Protein AF-A0A838T8P3-F1 (afdb_monomer_lite)

Secondary structure (DSSP, 8-state):
--------PPPPPPTT--HHHHHTHHHHHHHHHHHHHHSTHHHHHHHHHHHHHHHHHHHHHHHHHHHHHHHHHHHHHHHHHHTT-

Radius of gyration: 29.05 Å; chains: 1; bounding box: 67×42×71 Å

Structure (mmCIF, N/CA/C/O backbone):
data_AF-A0A838T8P3-F1
#
_entry.id   AF-A0A838T8P3-F1
#
loop_
_atom_site.group_PDB
_atom_site.id
_atom_site.type_symbol
_atom_site.label_atom_id
_atom_site.label_alt_id
_atom_site.label_comp_id
_atom_site.label_asym_id
_atom_site.label_entity_id
_atom_site.label_seq_id
_atom_site.pdbx_PDB_ins_code
_atom_site.Cartn_x
_atom_site.Cartn_y
_atom_site.Cartn_z
_atom_site.occupancy
_atom_site.B_iso_or_equiv
_atom_site.auth_seq_id
_atom_site.auth_comp_id
_atom_site.auth_asym_id
_atom_site.auth_atom_id
_atom_site.pdbx_PDB_model_num
ATOM 1 N N . MET A 1 1 ? 31.036 31.752 -16.098 1.00 49.91 1 MET A N 1
ATOM 2 C CA . MET A 1 1 ? 29.770 31.093 -16.482 1.00 49.91 1 MET A CA 1
ATOM 3 C C . MET A 1 1 ? 30.007 29.607 -16.305 1.00 49.91 1 MET A C 1
ATOM 5 O O . MET A 1 1 ? 30.506 28.963 -17.219 1.00 49.91 1 MET A O 1
ATOM 9 N N . ASP A 1 2 ? 29.770 29.096 -15.101 1.00 55.91 2 ASP A N 1
ATOM 10 C CA . ASP A 1 2 ? 30.120 27.719 -14.757 1.00 55.91 2 ASP A CA 1
ATOM 11 C C . ASP A 1 2 ? 28.997 26.790 -15.223 1.00 55.91 2 ASP A C 1
ATOM 13 O O . ASP A 1 2 ? 27.953 26.673 -14.579 1.00 55.91 2 ASP A O 1
ATOM 17 N N . ASN A 1 3 ? 29.196 26.154 -16.379 1.00 59.84 3 ASN A N 1
ATOM 18 C CA . ASN A 1 3 ? 28.344 25.068 -16.853 1.00 59.84 3 ASN A CA 1
ATOM 19 C C . ASN A 1 3 ? 28.552 23.855 -15.938 1.00 59.84 3 ASN A C 1
ATOM 21 O O . ASN A 1 3 ? 29.442 23.036 -16.160 1.00 59.84 3 ASN A O 1
ATOM 25 N N . LYS A 1 4 ? 27.743 23.747 -14.880 1.00 61.78 4 LYS A N 1
ATOM 26 C CA . LYS A 1 4 ? 27.633 22.515 -14.093 1.00 61.78 4 LYS A CA 1
ATOM 27 C C . LYS A 1 4 ? 26.981 21.447 -14.966 1.00 61.78 4 LYS A C 1
ATOM 29 O O . LYS A 1 4 ? 25.761 21.420 -15.110 1.00 61.78 4 LYS A O 1
ATOM 34 N N . THR A 1 5 ? 27.803 20.573 -15.536 1.00 60.06 5 THR A N 1
ATOM 35 C CA . THR A 1 5 ? 27.381 19.289 -16.097 1.00 60.06 5 THR A CA 1
ATOM 36 C C . THR A 1 5 ? 26.588 18.552 -15.019 1.00 60.06 5 THR A C 1
ATOM 38 O O . THR A 1 5 ? 27.152 18.123 -14.015 1.00 60.06 5 THR A O 1
ATOM 41 N N . GLN A 1 6 ? 25.264 18.480 -15.163 1.00 68.81 6 GLN A N 1
ATOM 42 C CA . GLN A 1 6 ? 24.436 17.688 -14.261 1.00 68.81 6 GLN A CA 1
ATOM 43 C C . GLN A 1 6 ? 24.738 16.215 -14.534 1.00 68.81 6 GLN A C 1
ATOM 45 O O . GLN A 1 6 ? 24.416 15.700 -15.603 1.00 68.81 6 GLN A O 1
ATOM 50 N N . GLU A 1 7 ? 25.394 15.548 -13.588 1.00 71.44 7 GLU A N 1
ATOM 51 C CA . GLU A 1 7 ? 25.577 14.102 -13.646 1.00 71.44 7 GLU A CA 1
ATOM 52 C C . GLU A 1 7 ? 24.201 13.424 -13.666 1.00 71.44 7 GLU A C 1
ATOM 54 O O . GLU A 1 7 ? 23.356 13.656 -12.796 1.00 71.44 7 GLU A O 1
ATOM 59 N N . LEU A 1 8 ? 23.960 12.599 -14.687 1.00 72.19 8 LEU A N 1
ATOM 60 C CA . LEU A 1 8 ? 22.740 11.809 -14.813 1.00 72.19 8 LEU A CA 1
ATOM 61 C C . LEU A 1 8 ? 22.721 10.756 -13.700 1.00 72.19 8 LEU A C 1
ATOM 63 O O . LEU A 1 8 ? 23.300 9.678 -13.831 1.00 72.19 8 LEU A O 1
ATOM 67 N N . LYS A 1 9 ? 22.057 11.067 -12.585 1.00 78.12 9 LYS A N 1
ATOM 68 C CA . LYS A 1 9 ? 21.860 10.113 -11.494 1.00 78.12 9 LYS A CA 1
ATOM 69 C C . LYS A 1 9 ? 20.879 9.031 -11.939 1.00 78.12 9 LYS A C 1
ATOM 71 O O . LYS A 1 9 ? 19.738 9.326 -12.293 1.00 78.12 9 LYS A O 1
ATOM 76 N N . GLN A 1 10 ? 21.315 7.776 -11.894 1.00 80.44 10 GLN A N 1
ATOM 77 C CA . GLN A 1 10 ? 20.441 6.638 -12.152 1.00 80.44 10 GLN A CA 1
ATOM 78 C C . GLN A 1 10 ? 19.340 6.591 -11.082 1.00 80.44 10 GLN A C 1
ATOM 80 O O . GLN A 1 10 ? 19.624 6.602 -9.884 1.00 80.44 10 GLN A O 1
ATOM 85 N N . PHE A 1 11 ? 18.080 6.585 -11.519 1.00 84.50 11 PHE A N 1
ATOM 86 C CA . PHE A 1 11 ? 16.920 6.490 -10.637 1.00 84.50 11 PHE A CA 1
ATOM 87 C C . PHE A 1 11 ? 16.471 5.031 -10.539 1.00 84.50 11 PHE A C 1
ATOM 89 O O . PHE A 1 11 ? 16.131 4.413 -11.550 1.00 84.50 11 PHE A O 1
ATOM 96 N N . GLU A 1 12 ? 16.474 4.481 -9.327 1.00 90.81 12 GLU A N 1
ATOM 97 C CA . GLU A 1 12 ? 15.951 3.143 -9.061 1.00 90.81 12 GLU A CA 1
ATOM 98 C C . GLU A 1 12 ? 14.420 3.175 -9.004 1.00 90.81 12 GLU A C 1
ATOM 100 O O . GLU A 1 12 ? 13.826 4.062 -8.391 1.00 90.81 12 GLU A O 1
ATOM 105 N N . ILE A 1 13 ? 13.771 2.219 -9.671 1.00 93.25 13 ILE A N 1
ATOM 106 C CA . ILE A 1 13 ? 12.311 2.161 -9.746 1.00 93.25 13 ILE A CA 1
ATOM 107 C C . ILE A 1 13 ? 11.772 1.489 -8.477 1.00 93.25 13 ILE A C 1
ATOM 109 O O . ILE A 1 13 ? 12.036 0.305 -8.281 1.00 93.25 13 ILE A O 1
ATOM 113 N N . PRO A 1 14 ? 10.975 2.182 -7.649 1.00 94.88 14 PRO A N 1
ATOM 114 C CA . PRO A 1 14 ? 10.400 1.577 -6.454 1.00 94.88 14 PRO A CA 1
ATOM 115 C C . PRO A 1 14 ? 9.292 0.559 -6.798 1.00 94.88 14 PRO A C 1
ATOM 117 O O . PRO A 1 14 ? 8.496 0.808 -7.714 1.00 94.88 14 PRO A O 1
ATOM 120 N N . PRO A 1 15 ? 9.175 -0.567 -6.066 1.00 95.50 15 PRO A N 1
ATOM 121 C CA . PRO A 1 15 ? 8.134 -1.572 -6.299 1.00 95.50 15 PRO A CA 1
ATOM 122 C C . PRO A 1 15 ? 6.716 -1.054 -6.003 1.00 95.50 15 PRO A C 1
ATOM 124 O O . PRO A 1 15 ? 5.770 -1.432 -6.697 1.00 95.50 15 PRO A O 1
ATOM 127 N N . GLU A 1 16 ? 6.561 -0.123 -5.060 1.00 94.62 16 GLU A N 1
ATOM 128 C CA . GLU A 1 16 ? 5.309 0.597 -4.795 1.00 94.62 16 GLU A CA 1
ATOM 129 C C . GLU A 1 16 ? 4.900 1.543 -5.939 1.00 94.62 16 GLU A C 1
ATOM 131 O O . GLU A 1 16 ? 3.729 1.907 -6.053 1.00 94.62 16 GLU A O 1
ATOM 136 N N . GLY A 1 17 ? 5.838 1.880 -6.831 1.00 93.38 17 GLY A N 1
ATOM 137 C CA . GLY A 1 17 ? 5.651 2.796 -7.955 1.00 93.38 17 GLY A CA 1
ATOM 138 C C . GLY A 1 17 ? 6.000 4.249 -7.628 1.00 93.38 17 GLY A C 1
ATOM 139 O O . GLY A 1 17 ? 6.290 4.614 -6.494 1.00 93.38 17 GLY A O 1
ATOM 140 N N . SER A 1 18 ? 6.014 5.105 -8.650 1.00 93.56 18 SER A N 1
ATOM 141 C CA . SER A 1 18 ? 6.258 6.542 -8.497 1.00 93.56 18 SER A CA 1
ATOM 142 C C . SER A 1 18 ? 5.550 7.341 -9.590 1.00 93.56 18 SER A C 1
ATOM 144 O O . SER A 1 18 ? 5.333 6.847 -10.698 1.00 93.56 18 SER A O 1
ATOM 146 N N . LEU A 1 19 ? 5.207 8.600 -9.295 1.00 90.31 19 LEU A N 1
ATOM 147 C CA . LEU A 1 19 ? 4.532 9.488 -10.249 1.00 90.31 19 LEU A CA 1
ATOM 148 C C . LEU A 1 19 ? 5.367 9.708 -11.524 1.00 90.31 19 LEU A C 1
ATOM 150 O O . LEU A 1 19 ? 4.821 9.774 -12.623 1.00 90.31 19 LEU A O 1
ATOM 154 N N . GLY A 1 20 ? 6.698 9.738 -11.393 1.00 88.25 20 GLY A N 1
ATOM 155 C CA . GLY A 1 20 ? 7.620 9.864 -12.525 1.00 88.25 20 GLY A CA 1
ATOM 156 C C . GLY A 1 20 ? 7.535 8.702 -13.522 1.00 88.25 20 GLY A C 1
ATOM 157 O O . GLY A 1 20 ? 7.752 8.905 -14.713 1.00 88.25 20 GLY A O 1
ATOM 158 N N . LEU A 1 21 ? 7.137 7.502 -13.085 1.00 91.69 21 LEU A N 1
ATOM 159 C CA . LEU A 1 21 ? 6.937 6.362 -13.989 1.00 91.69 21 LEU A CA 1
ATOM 160 C C . LEU A 1 21 ? 5.737 6.568 -14.916 1.00 91.69 21 LEU A C 1
ATOM 162 O O . LEU A 1 21 ? 5.764 6.085 -16.046 1.00 91.69 21 LEU A O 1
ATOM 166 N N . LEU A 1 22 ? 4.711 7.301 -14.466 1.00 91.19 22 LEU A N 1
ATOM 167 C CA . LEU A 1 22 ? 3.556 7.645 -15.300 1.00 91.19 22 LEU A CA 1
ATOM 168 C C . LEU A 1 22 ? 3.931 8.657 -16.383 1.00 91.19 22 LEU A C 1
ATOM 170 O O . LEU A 1 22 ? 3.460 8.535 -17.511 1.00 91.19 22 LEU A O 1
ATOM 174 N N . ALA A 1 23 ? 4.826 9.600 -16.073 1.00 93.06 23 ALA A N 1
ATOM 175 C CA . ALA A 1 23 ? 5.347 10.553 -17.054 1.00 93.06 23 ALA A CA 1
ATOM 176 C C . ALA A 1 23 ? 6.127 9.858 -18.189 1.00 93.06 23 ALA A C 1
ATOM 178 O O . ALA A 1 23 ? 6.102 10.315 -19.327 1.00 93.06 23 ALA A O 1
ATOM 179 N N . LEU A 1 24 ? 6.757 8.713 -17.900 1.00 92.00 24 LEU A N 1
ATOM 180 C CA . LEU A 1 24 ? 7.422 7.851 -18.888 1.00 92.00 24 LEU A CA 1
ATOM 181 C C . LEU A 1 24 ? 6.447 6.948 -19.672 1.00 92.00 24 LEU A C 1
ATOM 183 O O . LEU A 1 24 ? 6.868 6.168 -20.535 1.00 92.00 24 LEU A O 1
ATOM 187 N N . GLY A 1 25 ? 5.150 7.010 -19.363 1.00 94.75 25 GLY A N 1
ATOM 188 C CA . GLY A 1 25 ? 4.091 6.275 -20.043 1.00 94.75 25 GLY A CA 1
ATOM 189 C C . GLY A 1 25 ? 4.312 4.761 -20.055 1.00 94.75 25 GLY A C 1
ATOM 190 O O . GLY A 1 25 ? 4.646 4.135 -19.047 1.00 94.75 25 GLY A O 1
ATOM 191 N N . ALA A 1 26 ? 4.122 4.144 -21.224 1.00 96.31 26 ALA A N 1
ATOM 192 C CA . ALA A 1 26 ? 4.180 2.691 -21.374 1.00 96.31 26 ALA A CA 1
ATOM 193 C C . ALA A 1 26 ? 5.545 2.085 -20.994 1.00 96.31 26 ALA A C 1
ATOM 195 O O . ALA A 1 26 ? 5.590 0.962 -20.491 1.00 96.31 26 ALA A O 1
ATOM 196 N N . VAL A 1 27 ? 6.648 2.808 -21.216 1.00 94.69 27 VAL A N 1
ATOM 197 C CA . VAL A 1 27 ? 8.002 2.324 -20.903 1.00 94.69 27 VAL A CA 1
ATOM 198 C C . VAL A 1 27 ? 8.202 2.255 -19.391 1.00 94.69 27 VAL A C 1
ATOM 200 O O . VAL A 1 27 ? 8.582 1.203 -18.874 1.00 94.69 27 VAL A O 1
ATOM 203 N N . GLY A 1 28 ? 7.857 3.333 -18.678 1.00 94.25 28 GLY A N 1
ATOM 204 C CA . GLY A 1 28 ? 7.932 3.378 -17.216 1.00 94.25 28 GLY A CA 1
ATOM 205 C C . GLY A 1 28 ? 7.050 2.319 -16.562 1.00 94.25 28 GLY A C 1
ATOM 206 O O . GLY A 1 28 ? 7.503 1.584 -15.685 1.00 94.25 28 GLY A O 1
ATOM 207 N N . LEU A 1 29 ? 5.819 2.156 -17.055 1.00 95.62 29 LEU A N 1
ATOM 208 C CA . LEU A 1 29 ? 4.890 1.142 -16.552 1.00 95.62 29 LEU A CA 1
ATOM 209 C C . LEU A 1 29 ? 5.396 -0.293 -16.753 1.00 95.62 29 LEU A C 1
ATOM 211 O O . LEU A 1 29 ? 5.207 -1.134 -15.875 1.00 95.62 29 LEU A O 1
ATOM 215 N N . ARG A 1 30 ? 6.034 -0.599 -17.890 1.00 96.00 30 ARG A N 1
ATOM 216 C CA . ARG A 1 30 ? 6.608 -1.933 -18.137 1.00 96.00 30 ARG A CA 1
ATOM 217 C C . ARG A 1 30 ? 7.769 -2.228 -17.193 1.00 96.00 30 ARG A C 1
ATOM 219 O O . ARG A 1 30 ? 7.793 -3.305 -16.603 1.00 96.00 30 ARG A O 1
ATOM 226 N N . ALA A 1 31 ? 8.685 -1.277 -17.022 1.00 94.81 31 ALA A N 1
ATOM 227 C CA . ALA A 1 31 ? 9.818 -1.432 -16.115 1.00 94.81 31 ALA A CA 1
ATOM 228 C C . ALA A 1 31 ? 9.351 -1.595 -14.656 1.00 94.81 31 ALA A C 1
ATOM 230 O O . ALA A 1 31 ? 9.800 -2.500 -13.955 1.00 94.81 31 ALA A O 1
ATOM 231 N N . TRP A 1 32 ? 8.361 -0.804 -14.233 1.00 95.81 32 TRP A N 1
ATOM 232 C CA . TRP A 1 32 ? 7.741 -0.936 -12.915 1.00 95.81 32 TRP A CA 1
ATOM 233 C C . TRP A 1 32 ? 7.129 -2.315 -12.673 1.00 95.81 32 TRP A C 1
ATOM 235 O O . TRP A 1 32 ? 7.384 -2.925 -11.638 1.00 95.81 32 TRP A O 1
ATOM 245 N N . ARG A 1 33 ? 6.366 -2.844 -13.639 1.00 95.50 33 ARG A N 1
ATOM 246 C CA . ARG A 1 33 ? 5.760 -4.181 -13.526 1.00 95.50 33 ARG A CA 1
ATOM 247 C C . ARG A 1 33 ? 6.811 -5.268 -13.313 1.00 95.50 33 ARG A C 1
ATOM 249 O O . ARG A 1 33 ? 6.576 -6.162 -12.510 1.00 95.50 33 ARG A O 1
ATOM 256 N N . GLN A 1 34 ? 7.960 -5.173 -13.984 1.00 95.75 34 GLN A N 1
ATOM 257 C CA . GLN A 1 34 ? 9.058 -6.130 -13.816 1.00 95.75 34 GLN A CA 1
ATOM 258 C C . GLN A 1 34 ? 9.686 -6.061 -12.422 1.00 95.75 34 GLN A C 1
ATOM 260 O O . GLN A 1 34 ? 9.976 -7.104 -11.835 1.00 95.75 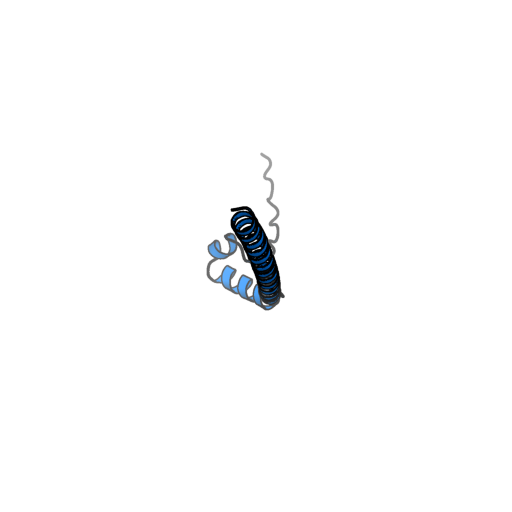34 GLN A O 1
ATOM 265 N N . VAL A 1 35 ? 9.895 -4.854 -11.887 1.00 95.44 35 VAL A N 1
ATOM 266 C CA . VAL A 1 35 ? 10.416 -4.683 -10.524 1.00 95.44 35 VAL A CA 1
ATOM 267 C C . VAL A 1 35 ? 9.405 -5.197 -9.505 1.00 95.44 35 VAL A C 1
ATOM 269 O O . VAL A 1 35 ? 9.750 -6.030 -8.672 1.00 95.44 35 VAL A O 1
ATOM 272 N N . ARG A 1 36 ? 8.138 -4.786 -9.624 1.00 95.44 36 ARG A N 1
ATOM 273 C CA . ARG A 1 36 ? 7.059 -5.212 -8.728 1.00 95.44 36 ARG A CA 1
ATOM 274 C C . ARG A 1 36 ? 6.907 -6.733 -8.700 1.00 95.44 36 ARG A C 1
ATOM 276 O O . ARG A 1 36 ? 6.841 -7.294 -7.614 1.00 95.44 36 ARG A O 1
ATOM 283 N N . SER A 1 37 ? 6.946 -7.406 -9.856 1.00 94.75 37 SER A N 1
ATOM 284 C CA . SER A 1 37 ? 6.836 -8.873 -9.934 1.00 94.75 37 SER A CA 1
ATOM 285 C C . SER A 1 37 ? 8.022 -9.629 -9.337 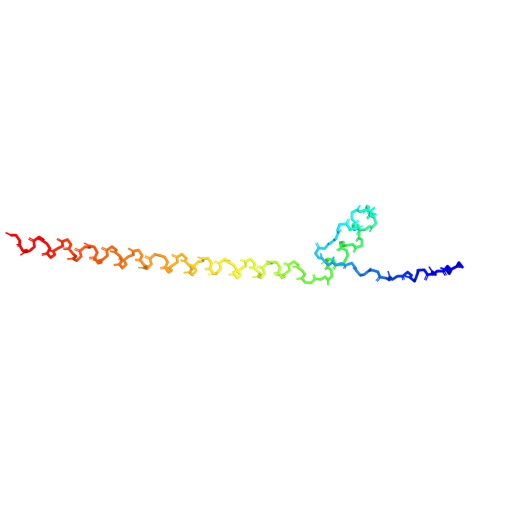1.00 94.75 37 SER A C 1
ATOM 287 O O . SER A 1 37 ? 7.874 -10.782 -8.953 1.00 94.75 37 SER A O 1
ATOM 289 N N . LYS A 1 38 ? 9.209 -9.012 -9.309 1.00 94.44 38 LYS A N 1
ATOM 290 C CA . LYS A 1 38 ? 10.422 -9.603 -8.721 1.00 94.44 38 LYS A CA 1
ATOM 291 C C . LYS A 1 38 ? 10.584 -9.263 -7.240 1.00 94.44 38 LYS A C 1
ATOM 293 O O . LYS A 1 38 ? 11.500 -9.764 -6.602 1.00 94.44 38 LYS A O 1
ATOM 298 N N . SER A 1 39 ? 9.739 -8.379 -6.723 1.00 94.88 39 SER A N 1
ATOM 299 C CA . SER A 1 39 ? 9.757 -7.946 -5.334 1.00 94.88 39 SER A CA 1
ATOM 300 C C . SER A 1 39 ? 8.723 -8.708 -4.512 1.00 94.88 39 SER A C 1
ATOM 302 O O . SER A 1 39 ? 7.668 -9.076 -5.023 1.00 94.88 39 SER A O 1
ATOM 304 N N . ASP A 1 40 ? 8.944 -8.801 -3.205 1.00 95.19 40 ASP A N 1
ATOM 305 C CA . ASP A 1 40 ? 7.962 -9.358 -2.265 1.00 95.19 40 ASP A CA 1
ATOM 306 C C . ASP A 1 40 ? 6.880 -8.340 -1.858 1.00 95.19 40 ASP A C 1
ATOM 308 O O . ASP A 1 40 ? 6.272 -8.448 -0.792 1.00 95.19 40 ASP A O 1
ATOM 312 N N . TYR A 1 41 ? 6.662 -7.290 -2.657 1.00 94.31 41 TYR A N 1
ATOM 313 C CA . TYR A 1 41 ? 5.770 -6.189 -2.289 1.00 94.31 41 TYR A CA 1
ATOM 314 C C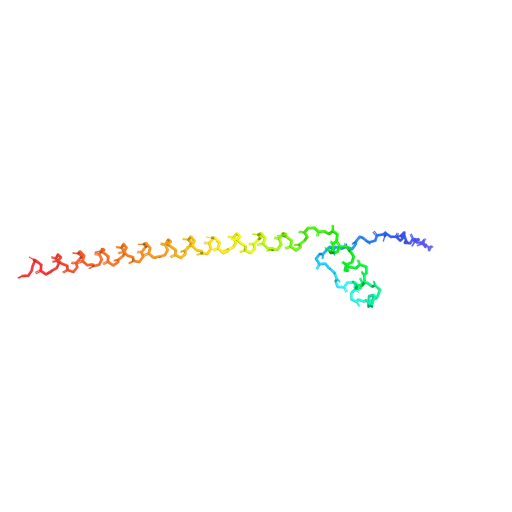 . TYR A 1 41 ? 4.320 -6.651 -2.090 1.00 94.31 41 TYR A C 1
ATOM 316 O O . TYR A 1 41 ? 3.691 -6.267 -1.106 1.00 94.31 41 TYR A O 1
ATOM 324 N N . GLU A 1 42 ? 3.813 -7.531 -2.960 1.00 92.75 42 GLU A N 1
ATOM 325 C CA . GLU A 1 42 ? 2.463 -8.099 -2.818 1.00 92.75 42 GLU A CA 1
ATOM 326 C C . GLU A 1 42 ? 2.318 -8.904 -1.523 1.00 92.75 42 GLU A C 1
ATOM 328 O O . GLU A 1 42 ? 1.343 -8.745 -0.790 1.00 92.75 42 GLU A O 1
ATOM 333 N N . GLN A 1 43 ? 3.323 -9.718 -1.191 1.00 94.31 43 GLN A N 1
ATOM 334 C CA . GLN A 1 43 ? 3.303 -10.507 0.036 1.00 94.31 43 GLN A CA 1
ATOM 335 C C . GLN A 1 43 ? 3.296 -9.603 1.274 1.00 94.31 43 GLN A C 1
ATOM 337 O O . GLN A 1 43 ? 2.487 -9.796 2.179 1.00 94.31 43 GLN A O 1
ATOM 342 N N . LYS A 1 44 ? 4.111 -8.540 1.271 1.00 95.19 44 LYS A N 1
ATOM 343 C CA . LYS A 1 44 ? 4.133 -7.539 2.349 1.00 95.19 44 LYS A CA 1
ATOM 344 C C . LYS A 1 44 ? 2.786 -6.834 2.530 1.00 95.19 44 LYS A C 1
ATOM 346 O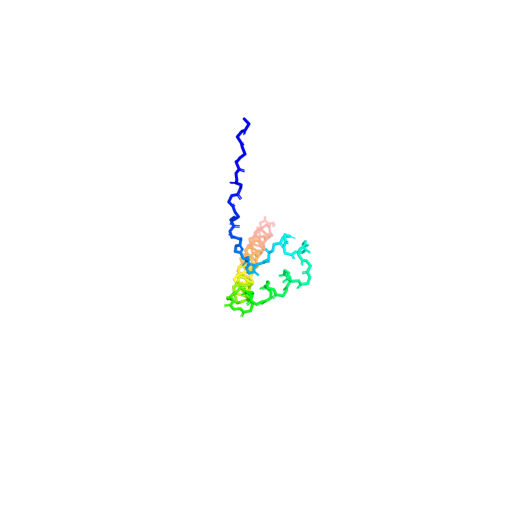 O . LYS A 1 44 ? 2.419 -6.515 3.662 1.00 95.19 44 LYS A O 1
ATOM 351 N N . LEU A 1 45 ? 2.045 -6.581 1.448 1.00 94.94 45 LEU A N 1
ATOM 352 C CA . LEU A 1 45 ? 0.695 -6.014 1.534 1.00 94.94 45 LEU A CA 1
ATOM 353 C C . LEU A 1 45 ? -0.287 -6.992 2.186 1.00 94.94 45 LEU A C 1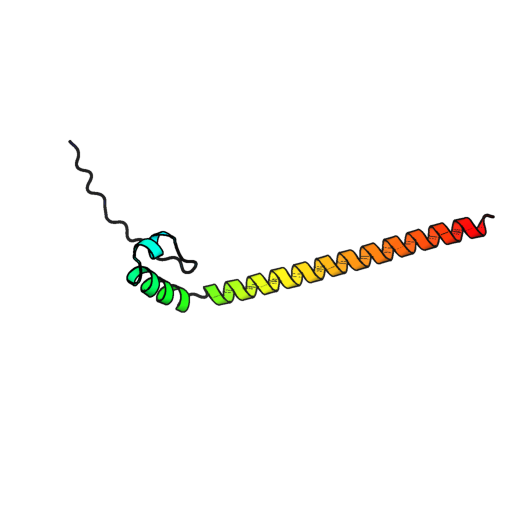
ATOM 355 O O . LEU A 1 45 ? -1.052 -6.590 3.065 1.00 94.94 45 LEU A O 1
ATOM 359 N N . ILE A 1 46 ? -0.235 -8.268 1.800 1.00 96.31 46 ILE A N 1
ATOM 360 C CA . ILE A 1 46 ? -1.069 -9.325 2.386 1.00 96.31 46 ILE A CA 1
ATOM 361 C C . ILE A 1 46 ? -0.785 -9.462 3.884 1.00 96.31 46 ILE A C 1
ATOM 363 O O . ILE A 1 46 ? -1.716 -9.513 4.689 1.00 96.31 46 ILE A O 1
ATOM 367 N N . ASP A 1 47 ? 0.488 -9.487 4.271 1.00 97.31 47 ASP A N 1
ATOM 368 C CA . ASP A 1 47 ? 0.888 -9.660 5.666 1.00 97.31 47 ASP A CA 1
ATOM 369 C C . ASP A 1 47 ? 0.444 -8.471 6.528 1.00 97.31 47 ASP A C 1
ATOM 371 O O . ASP A 1 47 ? -0.152 -8.670 7.589 1.00 97.31 47 ASP A O 1
ATOM 375 N N . ARG A 1 48 ? 0.610 -7.240 6.024 1.00 96.25 48 ARG A N 1
ATOM 376 C CA . ARG A 1 48 ? 0.112 -6.025 6.689 1.00 96.25 48 ARG A CA 1
ATOM 377 C C . ARG A 1 48 ? -1.407 -6.049 6.863 1.00 96.25 48 ARG A C 1
ATOM 379 O O . ARG A 1 48 ? -1.910 -5.661 7.914 1.00 96.25 48 ARG A O 1
ATOM 386 N N . SER A 1 49 ? -2.143 -6.497 5.845 1.00 96.94 49 SER A N 1
ATOM 387 C CA . SER A 1 49 ? -3.603 -6.602 5.922 1.00 96.94 49 SER A CA 1
ATOM 388 C C . SER A 1 49 ? -4.037 -7.596 6.998 1.00 96.94 49 SER A C 1
ATOM 390 O O . SER A 1 49 ? -4.938 -7.301 7.779 1.00 96.94 49 SER A O 1
ATOM 392 N N . LYS A 1 50 ? -3.374 -8.756 7.079 1.00 97.38 50 LYS A N 1
ATOM 393 C CA . LYS A 1 50 ? -3.654 -9.771 8.106 1.00 97.38 50 LYS A CA 1
ATOM 394 C C . LYS A 1 50 ? -3.364 -9.259 9.514 1.00 97.38 50 LYS A C 1
ATOM 396 O O . LYS A 1 50 ? -4.101 -9.572 10.444 1.00 97.38 50 LYS A O 1
ATOM 401 N N . GLU A 1 51 ? -2.285 -8.502 9.688 1.00 97.31 51 GLU A N 1
ATOM 402 C CA . GLU A 1 51 ? -1.943 -7.902 10.979 1.00 97.31 51 GLU A CA 1
ATOM 403 C C . GLU A 1 51 ? -3.002 -6.886 11.421 1.00 97.31 51 GLU A C 1
ATOM 405 O O . GLU A 1 51 ? -3.505 -6.972 12.542 1.00 97.31 51 GLU A O 1
ATOM 410 N N . MET A 1 52 ? -3.424 -6.004 10.511 1.00 96.62 52 MET A N 1
ATOM 411 C CA . MET A 1 52 ? -4.490 -5.033 10.766 1.00 96.62 52 MET A CA 1
ATOM 412 C C . MET A 1 52 ? -5.817 -5.714 11.126 1.00 96.62 52 MET A C 1
ATOM 414 O O . MET A 1 52 ? -6.519 -5.275 12.036 1.00 96.62 52 MET A O 1
ATOM 418 N N . GLU A 1 53 ? -6.153 -6.815 10.451 1.00 96.62 53 GLU A N 1
ATOM 419 C CA . GLU A 1 53 ? -7.358 -7.590 10.743 1.00 96.62 53 GLU A CA 1
ATOM 420 C C . GLU A 1 53 ? -7.311 -8.222 12.142 1.00 96.62 53 GLU A C 1
ATOM 422 O O . GLU A 1 53 ? -8.272 -8.101 12.906 1.00 96.62 53 GLU A O 1
ATOM 427 N N . LYS A 1 54 ? -6.178 -8.824 12.525 1.00 97.00 54 LYS A N 1
ATOM 428 C CA . LYS A 1 54 ? -5.975 -9.367 13.879 1.00 97.00 54 LYS A CA 1
ATOM 429 C C . LYS A 1 54 ? -6.084 -8.281 14.947 1.00 97.00 54 LYS A C 1
ATOM 431 O O . LYS A 1 54 ? -6.710 -8.496 15.986 1.00 97.00 54 LYS A O 1
ATOM 436 N N . GLU A 1 55 ? -5.499 -7.111 14.700 1.00 97.19 55 GLU A N 1
ATOM 437 C CA . GLU A 1 55 ? -5.580 -5.977 15.622 1.00 97.19 55 GLU A CA 1
ATOM 438 C C . GLU A 1 55 ? -7.027 -5.489 15.781 1.00 97.19 55 GLU A C 1
ATOM 440 O O . GLU A 1 55 ? -7.488 -5.233 16.897 1.00 97.19 55 GLU A O 1
ATOM 445 N N . MET A 1 56 ? -7.775 -5.412 14.677 1.00 96.12 56 MET A N 1
ATOM 446 C CA . MET A 1 56 ? -9.184 -5.033 14.696 1.00 96.12 56 MET A CA 1
ATOM 447 C C . MET A 1 56 ? -10.033 -6.046 15.472 1.00 96.12 56 MET A C 1
ATOM 449 O O . MET A 1 56 ? -10.853 -5.640 16.294 1.00 96.12 56 MET A O 1
ATOM 453 N N . GLN A 1 57 ? -9.815 -7.348 15.267 1.00 95.81 57 GLN A N 1
ATOM 454 C CA . GLN A 1 57 ? -10.506 -8.404 16.012 1.00 95.81 57 GLN A CA 1
ATOM 455 C C . GLN A 1 57 ? -10.242 -8.291 17.515 1.00 95.81 57 GLN A C 1
ATOM 457 O O . GLN A 1 57 ? -11.188 -8.287 18.302 1.00 95.81 57 GLN A O 1
ATOM 462 N N . LYS A 1 58 ? -8.978 -8.099 17.912 1.00 97.06 58 LYS A N 1
ATOM 463 C CA . LYS A 1 58 ? -8.605 -7.893 19.316 1.00 97.06 58 LYS A CA 1
ATOM 464 C C . LYS A 1 58 ? -9.312 -6.673 19.916 1.00 97.06 58 LYS A C 1
ATOM 466 O O . LYS A 1 58 ? -9.917 -6.778 20.978 1.00 97.06 58 LYS A O 1
ATOM 471 N N . LYS A 1 59 ? -9.309 -5.536 19.211 1.00 96.44 59 LYS A N 1
ATOM 472 C CA . LYS A 1 59 ? -10.004 -4.312 19.650 1.00 96.44 59 LYS A CA 1
ATOM 473 C C . LYS A 1 59 ? -11.515 -4.504 19.777 1.00 96.44 59 LYS A C 1
ATOM 475 O O . LYS A 1 59 ? -12.128 -3.934 20.676 1.00 96.44 59 LYS A O 1
ATOM 480 N N . MET A 1 60 ? -12.131 -5.264 18.876 1.00 94.62 60 MET A N 1
ATOM 481 C CA . MET A 1 60 ? -13.562 -5.565 18.945 1.00 94.62 60 MET A CA 1
ATOM 482 C C . MET A 1 60 ? -13.887 -6.458 20.140 1.00 94.62 60 MET A C 1
ATOM 484 O O . MET A 1 60 ? -14.870 -6.200 20.828 1.00 94.62 60 MET A O 1
ATOM 488 N N . GLU A 1 61 ? -13.050 -7.454 20.419 1.00 94.06 61 GLU A N 1
ATOM 489 C CA . GLU A 1 61 ? -13.226 -8.338 21.569 1.00 94.06 61 GLU A CA 1
ATOM 490 C C . GLU A 1 61 ? -13.065 -7.581 22.893 1.00 94.06 61 GLU A C 1
ATOM 492 O O . GLU A 1 61 ? -13.939 -7.640 23.753 1.00 94.06 61 GLU A O 1
ATOM 497 N N . GLU A 1 62 ? -12.030 -6.746 23.014 1.00 94.44 62 GLU A N 1
ATOM 498 C CA . GLU A 1 62 ? -11.845 -5.866 24.175 1.00 94.44 62 GLU A CA 1
ATOM 499 C C . GLU A 1 62 ? -13.042 -4.928 24.393 1.00 94.44 62 GLU A C 1
ATOM 501 O O . GLU A 1 62 ? -13.432 -4.659 25.529 1.00 94.44 62 GLU A O 1
ATOM 506 N N . ARG A 1 63 ? -13.649 -4.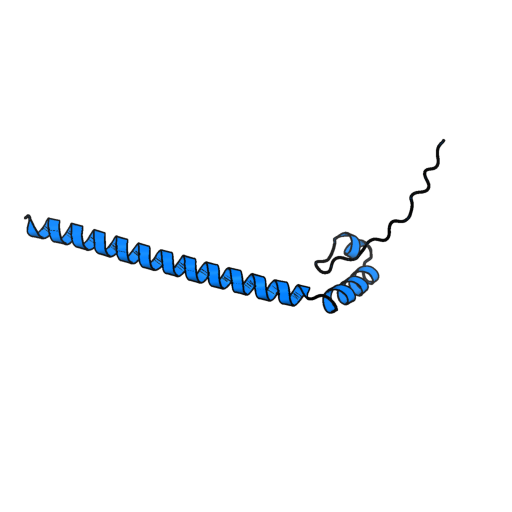421 23.311 1.00 94.94 63 ARG A N 1
ATOM 507 C CA . ARG A 1 63 ? -14.861 -3.593 23.394 1.00 94.94 63 ARG A CA 1
ATOM 508 C C . ARG A 1 63 ? -16.071 -4.390 23.876 1.00 94.94 63 ARG A C 1
ATOM 510 O O . ARG A 1 63 ? -16.844 -3.845 24.657 1.00 94.94 63 ARG A O 1
ATOM 517 N N . LYS A 1 64 ? -16.243 -5.641 23.438 1.00 94.62 64 LYS A N 1
ATOM 518 C CA . LYS A 1 64 ? -17.341 -6.505 23.905 1.00 94.62 64 LYS A CA 1
ATOM 519 C C . LYS A 1 64 ? -17.221 -6.799 25.395 1.00 94.62 64 LYS A C 1
ATOM 521 O O . LYS A 1 64 ? -18.184 -6.573 26.116 1.00 94.62 64 LYS A O 1
ATOM 526 N N . VAL A 1 65 ? -16.030 -7.193 25.851 1.00 94.38 65 VAL A N 1
ATOM 527 C CA . VAL A 1 65 ? -15.766 -7.467 27.273 1.00 94.38 65 VAL A CA 1
ATOM 528 C C . VAL A 1 65 ? -16.090 -6.240 28.127 1.00 94.38 65 VAL A C 1
ATOM 530 O O . VAL A 1 65 ? -16.837 -6.340 29.095 1.00 94.38 65 VAL A O 1
ATOM 533 N N . LYS A 1 66 ? -15.633 -5.049 27.718 1.00 92.94 66 LYS A N 1
ATOM 534 C CA . LYS A 1 66 ? -15.955 -3.798 28.427 1.00 92.94 66 LYS A CA 1
ATOM 535 C C . LYS A 1 66 ? -17.456 -3.514 28.483 1.00 92.94 66 LYS A C 1
ATOM 537 O O . LYS A 1 66 ? -17.962 -3.119 29.527 1.00 92.94 66 LYS A O 1
ATOM 542 N N . GLN A 1 67 ? -18.179 -3.731 27.384 1.00 88.12 67 GLN A N 1
ATOM 543 C CA . GLN A 1 67 ? -19.632 -3.543 27.358 1.00 88.12 67 GLN A CA 1
ATOM 544 C C . GLN A 1 67 ? -20.368 -4.535 28.263 1.00 88.12 67 GLN A C 1
ATOM 546 O O . GLN A 1 67 ? -21.381 -4.174 28.858 1.00 88.12 67 GLN A O 1
ATOM 551 N N . GLU A 1 68 ? -19.901 -5.778 28.359 1.00 88.12 68 GLU A N 1
ATOM 552 C CA . GLU A 1 68 ? -20.478 -6.780 29.259 1.00 88.12 68 GLU A CA 1
ATOM 553 C C . GLU A 1 68 ? -20.221 -6.434 30.727 1.00 88.12 68 GLU A C 1
ATOM 555 O O . GLU A 1 68 ? -21.159 -6.455 31.523 1.00 88.12 68 GLU A O 1
ATOM 560 N N . GLU A 1 69 ? -19.001 -6.017 31.076 1.00 88.56 69 GLU A N 1
ATOM 561 C CA . GLU A 1 69 ? -18.670 -5.543 32.425 1.00 88.56 69 GLU A CA 1
ATOM 562 C C . GLU A 1 69 ? -19.504 -4.321 32.831 1.00 88.56 69 GLU A C 1
ATOM 564 O O . GLU A 1 69 ? -20.008 -4.248 33.953 1.00 88.56 69 GLU A O 1
ATOM 569 N N . GLU A 1 70 ? -19.674 -3.352 31.929 1.00 88.62 70 GLU A N 1
ATOM 570 C CA . GLU A 1 70 ? -20.505 -2.171 32.176 1.00 88.62 70 GLU A CA 1
ATOM 571 C C . GLU A 1 70 ? -21.977 -2.545 32.379 1.00 88.62 70 GLU A C 1
ATOM 573 O O . GLU A 1 70 ? -22.623 -2.024 33.291 1.00 88.62 70 GLU A O 1
ATOM 578 N N . LYS A 1 71 ? -22.507 -3.478 31.579 1.00 90.19 71 LYS A N 1
ATOM 579 C CA . LYS A 1 71 ? -23.875 -3.988 31.751 1.00 90.19 71 LYS A CA 1
ATOM 580 C C . LYS A 1 71 ? -24.044 -4.728 33.077 1.00 90.19 71 LYS A C 1
ATOM 582 O O . LYS A 1 71 ? -25.041 -4.492 33.756 1.00 90.19 71 LYS A O 1
ATOM 587 N N . ALA A 1 72 ? -23.082 -5.566 33.465 1.00 85.06 72 ALA A N 1
ATOM 588 C CA . ALA A 1 72 ? -23.110 -6.293 34.734 1.00 85.06 72 ALA A CA 1
ATOM 589 C C . ALA A 1 72 ? -23.120 -5.329 35.930 1.00 85.06 72 ALA A C 1
ATOM 591 O O . ALA A 1 72 ? -23.996 -5.424 36.788 1.00 85.06 72 ALA A O 1
ATOM 592 N N . LYS A 1 73 ? -22.239 -4.318 35.925 1.00 86.56 73 LYS A N 1
ATOM 593 C CA . LYS A 1 73 ? -22.209 -3.266 36.957 1.00 86.56 73 LYS A CA 1
ATOM 594 C C . LYS A 1 73 ? -23.530 -2.498 37.037 1.00 86.56 73 LYS A C 1
ATOM 596 O O . LYS A 1 73 ? -24.036 -2.248 38.126 1.00 86.56 73 LYS A O 1
ATOM 601 N N . GLN A 1 74 ? -24.123 -2.139 35.897 1.00 78.12 74 GLN A N 1
ATOM 602 C CA . GLN A 1 74 ? -25.427 -1.464 35.874 1.00 78.12 74 GLN A CA 1
ATOM 603 C C . GLN A 1 74 ? -26.556 -2.348 36.415 1.00 78.12 74 GLN A C 1
ATOM 605 O O . GLN A 1 74 ? -27.492 -1.837 37.029 1.00 78.12 74 GLN A O 1
ATOM 610 N N . GLN A 1 75 ? -26.494 -3.657 36.182 1.00 74.88 75 GLN A N 1
ATOM 611 C CA . GLN A 1 75 ? -27.486 -4.600 36.685 1.00 74.88 75 GLN A CA 1
ATOM 612 C C . GLN A 1 75 ? -27.367 -4.792 38.203 1.00 74.88 75 GLN A C 1
ATOM 614 O O . GLN A 1 75 ? -28.386 -4.799 38.888 1.00 74.88 75 GLN A O 1
ATOM 619 N N . GLU A 1 76 ? -26.149 -4.862 38.743 1.00 75.75 76 GLU A N 1
ATOM 620 C CA . GLU A 1 76 ? -25.910 -4.903 40.193 1.00 75.75 76 GLU A CA 1
ATOM 621 C C . GLU A 1 76 ? -26.421 -3.643 40.903 1.00 75.75 76 GLU A C 1
ATOM 623 O O . GLU A 1 76 ? -27.085 -3.749 41.934 1.00 75.75 76 GLU A O 1
ATOM 628 N N . ILE A 1 77 ? -26.181 -2.456 40.330 1.00 78.00 77 ILE A N 1
ATOM 629 C CA . ILE A 1 77 ? -26.694 -1.188 40.874 1.00 78.00 77 ILE A CA 1
ATOM 630 C C . ILE A 1 77 ? -28.228 -1.206 40.925 1.00 78.00 77 ILE A C 1
ATOM 632 O O . ILE A 1 77 ? -28.807 -0.945 41.978 1.00 78.00 77 ILE A O 1
ATOM 636 N N . LYS A 1 78 ? -28.890 -1.594 39.826 1.00 71.88 78 LYS A N 1
ATOM 637 C CA . LYS A 1 78 ? -30.360 -1.687 39.766 1.00 71.88 78 LYS A CA 1
ATOM 638 C C . LYS A 1 78 ? -30.932 -2.680 40.779 1.00 71.88 78 LYS A C 1
ATOM 640 O O . LYS A 1 78 ? -31.957 -2.399 41.392 1.00 71.88 78 LYS A O 1
ATOM 645 N N . ASN A 1 79 ? -30.280 -3.827 40.966 1.00 71.38 79 ASN A N 1
ATOM 646 C CA . ASN A 1 79 ? -30.734 -4.840 41.917 1.00 71.38 79 ASN A CA 1
ATOM 647 C C . ASN A 1 79 ? -30.624 -4.341 43.370 1.00 71.38 79 ASN A C 1
ATOM 649 O O . ASN A 1 79 ? -31.553 -4.536 44.149 1.00 71.38 79 ASN A O 1
ATOM 653 N N . ASN A 1 80 ? -29.537 -3.648 43.723 1.00 69.62 80 ASN A N 1
ATOM 654 C CA . ASN A 1 80 ? -29.340 -3.101 45.071 1.00 69.62 80 ASN A CA 1
ATOM 655 C C . ASN A 1 80 ? -30.281 -1.925 45.398 1.00 69.62 80 ASN A C 1
ATOM 657 O O . ASN A 1 80 ? -30.624 -1.716 46.563 1.00 69.62 80 ASN A O 1
ATOM 661 N N . GLU A 1 81 ? -30.712 -1.153 44.397 1.00 68.06 81 GLU A N 1
ATOM 662 C CA . GLU A 1 81 ? -31.739 -0.113 44.563 1.00 68.06 81 GLU A CA 1
ATOM 663 C C . GLU A 1 81 ? -33.126 -0.717 44.845 1.00 68.06 81 GLU A C 1
ATOM 665 O O . GLU A 1 81 ? -33.873 -0.183 45.662 1.00 68.06 81 GLU A O 1
ATOM 670 N N . GLN A 1 82 ? -33.454 -1.862 44.236 1.00 60.75 82 GLN A N 1
ATOM 671 C CA . GLN A 1 82 ? -34.731 -2.555 44.446 1.00 60.75 82 GLN A CA 1
ATOM 672 C C . GLN A 1 82 ? -34.831 -3.275 45.797 1.00 60.75 82 GLN A C 1
ATOM 674 O O . GLN A 1 82 ? -35.932 -3.433 46.310 1.00 60.75 82 GLN A O 1
ATOM 679 N N . THR A 1 83 ? -33.713 -3.708 46.386 1.00 58.44 83 THR A N 1
ATOM 680 C CA . THR A 1 83 ? -33.702 -4.389 47.696 1.00 58.44 83 THR A CA 1
ATOM 681 C C . THR A 1 83 ? -33.739 -3.443 48.899 1.00 58.44 83 THR A C 1
ATOM 683 O O . THR A 1 83 ? -33.902 -3.910 50.022 1.00 58.44 83 THR A O 1
ATOM 686 N N . ASN A 1 84 ? -33.553 -2.135 48.686 1.00 58.88 84 ASN A N 1
ATOM 687 C CA . ASN A 1 84 ? -33.554 -1.108 49.738 1.00 58.88 84 ASN A CA 1
ATOM 688 C C . ASN A 1 84 ? -34.835 -0.237 49.750 1.00 58.88 84 ASN A C 1
ATOM 690 O O . ASN A 1 84 ? -34.863 0.777 50.448 1.00 58.88 84 ASN A O 1
ATOM 694 N N . SER A 1 85 ? -35.873 -0.612 48.986 1.00 51.94 85 SER A N 1
ATOM 695 C CA . SER A 1 85 ? -37.254 -0.087 49.081 1.00 51.94 85 SER A CA 1
ATOM 696 C C . SER A 1 85 ? -38.178 -1.120 49.712 1.00 51.94 85 SER A C 1
ATOM 698 O O . SER A 1 85 ? -39.124 -0.694 50.408 1.00 51.94 85 SER A O 1
#

Sequence (85 aa):
MDNKTQELKQFEIPPEGSLGLLALGAVGLRAWRQVRSKSDYEQKLIDRSKEMEKEMQKKMEERKVKQEEEKAKQQEIKNNEQTNS

pLDDT: mean 86.92, std 12.83, range [49.91, 97.38]

Foldseek 3Di:
DDPPPPPPDDDDADLVGDPVLVVVPPVSVVVSVVVVVVDCVVVVVVVVVVVVVVVVVVVVVVVVVVVVVVVVVVVVVVVVVVVVD